Protein AF-A0A9D1HJU9-F1 (afdb_monomer_lite)

Structure (mmCIF, N/CA/C/O backbone):
data_AF-A0A9D1HJU9-F1
#
_entry.id   AF-A0A9D1HJU9-F1
#
loop_
_atom_site.group_PDB
_atom_site.id
_atom_site.type_symbol
_atom_site.label_atom_id
_atom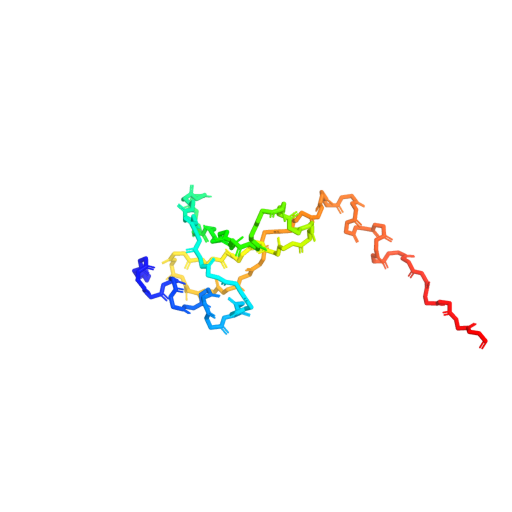_site.label_alt_id
_atom_site.label_comp_id
_atom_site.label_asym_id
_atom_site.label_entity_id
_atom_site.label_seq_id
_atom_site.pdbx_PDB_ins_code
_atom_site.Cartn_x
_atom_site.Cartn_y
_atom_site.Cartn_z
_atom_site.occupancy
_atom_site.B_iso_or_equiv
_atom_site.auth_seq_id
_atom_site.auth_comp_id
_atom_site.auth_asym_id
_atom_site.auth_atom_id
_atom_site.pdbx_PDB_model_num
ATOM 1 N N . MET A 1 1 ? -9.924 2.649 14.897 1.00 89.25 1 MET A N 1
ATOM 2 C CA . MET A 1 1 ? -9.984 3.404 13.632 1.00 89.25 1 MET A CA 1
ATOM 3 C C . MET A 1 1 ? -8.933 4.492 13.661 1.00 89.25 1 MET A C 1
ATOM 5 O O . MET A 1 1 ? -8.910 5.270 14.611 1.00 89.25 1 MET A O 1
ATOM 9 N N . ILE A 1 2 ? -8.049 4.508 12.671 1.00 96.50 2 ILE A N 1
ATOM 10 C CA . ILE A 1 2 ? -7.017 5.532 12.508 1.00 96.50 2 ILE A CA 1
ATOM 11 C C . ILE A 1 2 ? -7.498 6.618 11.542 1.00 96.50 2 ILE A C 1
ATOM 13 O O . ILE A 1 2 ? -8.448 6.426 10.789 1.00 96.50 2 ILE A O 1
ATOM 17 N N . THR A 1 3 ? -6.855 7.777 11.567 1.00 97.75 3 THR A N 1
ATOM 18 C CA . THR A 1 3 ? -7.148 8.881 10.644 1.00 97.75 3 THR A CA 1
ATOM 19 C C . THR A 1 3 ? -6.400 8.720 9.321 1.00 97.75 3 THR A C 1
ATOM 21 O O . THR A 1 3 ? -5.340 8.095 9.272 1.00 97.75 3 THR A O 1
ATOM 24 N N . VAL A 1 4 ? -6.885 9.376 8.261 1.00 96.94 4 VAL A N 1
ATOM 25 C CA . VAL A 1 4 ? -6.168 9.458 6.972 1.00 96.94 4 VAL A CA 1
ATOM 26 C C . VAL A 1 4 ? -4.762 10.037 7.149 1.00 96.94 4 VAL A C 1
ATOM 28 O O . VAL A 1 4 ? -3.831 9.584 6.496 1.00 96.94 4 VAL A O 1
ATOM 31 N N . ALA A 1 5 ? -4.570 11.005 8.052 1.00 97.81 5 ALA A N 1
ATOM 32 C CA . ALA A 1 5 ? -3.253 11.587 8.314 1.00 97.81 5 ALA A CA 1
ATOM 33 C C . ALA A 1 5 ? -2.278 10.570 8.935 1.00 97.81 5 ALA A C 1
ATOM 35 O O . ALA A 1 5 ? -1.118 10.504 8.534 1.00 97.81 5 ALA A O 1
ATOM 36 N N . GLN A 1 6 ? -2.756 9.746 9.875 1.00 98.06 6 GLN A N 1
ATOM 37 C CA . GLN A 1 6 ? -1.970 8.647 10.444 1.00 98.06 6 GLN A CA 1
ATOM 38 C C . GLN A 1 6 ? -1.658 7.585 9.386 1.00 98.06 6 GLN A C 1
ATOM 40 O O . GLN A 1 6 ? -0.513 7.162 9.277 1.00 98.06 6 GLN A O 1
ATOM 45 N N . ALA A 1 7 ? -2.641 7.210 8.565 1.00 97.81 7 ALA A N 1
ATOM 46 C CA . ALA A 1 7 ? -2.446 6.254 7.479 1.00 97.81 7 ALA A CA 1
ATOM 47 C C . ALA A 1 7 ? -1.461 6.762 6.417 1.00 97.81 7 ALA A C 1
ATOM 49 O O . ALA A 1 7 ? -0.582 6.019 5.998 1.00 97.81 7 ALA A O 1
ATOM 50 N N . LYS A 1 8 ? -1.544 8.044 6.039 1.00 97.69 8 LYS A N 1
ATOM 51 C CA . LYS A 1 8 ? -0.606 8.675 5.103 1.00 97.69 8 LYS A CA 1
ATOM 52 C C . LYS A 1 8 ? 0.824 8.628 5.633 1.00 97.69 8 LYS A C 1
ATOM 54 O O . LYS A 1 8 ? 1.743 8.374 4.864 1.00 97.69 8 LYS A O 1
ATOM 59 N N . LYS A 1 9 ? 1.006 8.849 6.940 1.00 97.81 9 LYS A N 1
ATOM 60 C CA . LYS A 1 9 ? 2.314 8.712 7.584 1.00 97.81 9 LYS A CA 1
ATOM 61 C C . LYS A 1 9 ? 2.815 7.268 7.519 1.00 97.81 9 LYS A C 1
ATOM 63 O O . LYS A 1 9 ? 3.924 7.055 7.061 1.00 97.81 9 LYS A O 1
ATOM 68 N N . LEU A 1 10 ? 1.986 6.292 7.896 1.00 98.06 10 LEU A N 1
ATOM 69 C CA . LEU A 1 10 ? 2.347 4.871 7.819 1.00 98.06 10 LEU A CA 1
ATOM 70 C C . LEU A 1 10 ? 2.728 4.449 6.393 1.00 98.06 10 LEU A C 1
ATOM 72 O O . LEU A 1 10 ? 3.707 3.733 6.207 1.00 98.06 10 LEU A O 1
ATOM 76 N N . ALA A 1 11 ? 1.990 4.925 5.387 1.00 97.12 11 ALA A N 1
ATOM 77 C CA . ALA A 1 11 ? 2.285 4.638 3.990 1.00 97.12 11 ALA A CA 1
ATOM 78 C C . ALA A 1 11 ? 3.616 5.256 3.536 1.00 97.12 11 ALA A C 1
ATOM 80 O O . ALA A 1 11 ? 4.424 4.560 2.929 1.00 97.12 11 ALA A O 1
ATOM 81 N N . ALA A 1 12 ? 3.867 6.523 3.883 1.00 96.31 12 ALA A N 1
ATOM 82 C CA . ALA A 1 12 ? 5.122 7.211 3.578 1.00 96.31 12 ALA A CA 1
ATOM 83 C C . ALA A 1 12 ? 6.333 6.611 4.315 1.00 96.31 12 ALA A C 1
ATOM 85 O O . ALA A 1 12 ? 7.422 6.565 3.755 1.00 96.31 12 ALA A O 1
ATOM 86 N N . ASP A 1 13 ? 6.145 6.128 5.547 1.00 96.62 13 ASP A N 1
ATOM 87 C CA . ASP A 1 13 ? 7.184 5.435 6.320 1.00 96.62 13 ASP A CA 1
ATOM 88 C C . ASP A 1 13 ? 7.483 4.035 5.736 1.00 96.62 13 ASP A C 1
ATOM 90 O O . ASP A 1 13 ? 8.585 3.518 5.899 1.00 96.62 13 ASP A O 1
ATOM 94 N N . THR A 1 14 ? 6.511 3.420 5.048 1.00 95.62 14 THR A N 1
ATOM 95 C CA . THR A 1 14 ? 6.642 2.085 4.433 1.00 95.62 14 THR A CA 1
ATOM 96 C C . THR A 1 14 ? 7.278 2.142 3.047 1.00 95.62 14 THR A C 1
ATOM 98 O O . THR A 1 14 ? 8.080 1.278 2.697 1.00 95.62 14 THR A O 1
ATOM 101 N N . TYR A 1 15 ? 6.924 3.150 2.251 1.00 92.81 15 TYR A N 1
ATOM 102 C CA . TYR A 1 15 ? 7.500 3.390 0.936 1.00 92.81 15 TYR A CA 1
ATOM 103 C C . TYR A 1 15 ? 7.776 4.884 0.765 1.00 92.81 15 TYR A C 1
ATOM 105 O O . TYR A 1 15 ? 6.857 5.694 0.649 1.00 92.81 15 TYR A O 1
ATOM 113 N N . SER A 1 16 ? 9.060 5.241 0.782 1.00 92.88 16 SER A N 1
ATOM 114 C CA . SER A 1 16 ? 9.521 6.632 0.843 1.00 92.88 16 SER A CA 1
ATOM 115 C C . SER A 1 16 ? 10.324 7.071 -0.383 1.00 92.88 16 SER A C 1
ATOM 117 O O . SER A 1 16 ? 10.883 8.165 -0.379 1.00 92.88 16 SER A O 1
ATOM 119 N N . GLU A 1 17 ? 10.452 6.214 -1.401 1.00 93.00 17 GLU A N 1
ATOM 120 C CA . GLU A 1 17 ? 11.250 6.512 -2.603 1.00 93.00 17 GLU A CA 1
ATOM 121 C C . GLU A 1 17 ? 10.640 7.647 -3.431 1.00 93.00 17 GLU A C 1
ATOM 123 O O . GLU A 1 17 ? 11.364 8.442 -4.029 1.00 93.00 17 GLU A O 1
ATOM 128 N N . TYR A 1 18 ? 9.312 7.749 -3.417 1.00 94.19 18 TYR A N 1
ATOM 129 C CA . TYR A 1 18 ? 8.541 8.701 -4.204 1.00 94.19 18 TYR A CA 1
ATOM 130 C C . TYR A 1 18 ? 7.470 9.378 -3.340 1.00 94.19 18 TYR A C 1
ATOM 132 O O . TYR A 1 18 ? 7.025 8.809 -2.341 1.00 94.19 18 TYR A O 1
ATOM 140 N N . PRO A 1 19 ? 7.037 10.604 -3.679 1.00 95.25 19 PRO A N 1
ATOM 141 C CA . PRO A 1 19 ? 5.962 11.275 -2.963 1.00 95.25 19 PRO A CA 1
ATOM 142 C C . PRO A 1 19 ? 4.601 10.621 -3.236 1.00 95.25 19 PRO A C 1
ATOM 144 O O . PRO A 1 19 ? 4.306 10.196 -4.350 1.00 95.25 19 PRO A O 1
ATOM 147 N N . ILE A 1 20 ? 3.732 10.603 -2.222 1.00 96.00 20 ILE A N 1
ATOM 148 C CA . ILE A 1 20 ? 2.326 10.203 -2.383 1.00 96.00 20 ILE A CA 1
ATOM 149 C C . ILE A 1 20 ? 1.602 11.258 -3.224 1.00 96.00 20 ILE A C 1
ATOM 151 O O . ILE A 1 20 ? 1.545 12.425 -2.823 1.00 96.00 20 ILE A O 1
ATOM 155 N N . VAL A 1 21 ? 0.990 10.829 -4.326 1.00 95.19 21 VAL A N 1
ATOM 156 C CA . VAL A 1 21 ? 0.232 11.692 -5.250 1.00 95.19 21 VAL A CA 1
ATOM 157 C C . VAL A 1 21 ? -1.273 11.478 -5.159 1.00 95.19 21 VAL A C 1
ATOM 159 O O . VAL A 1 21 ? -2.043 12.420 -5.330 1.00 95.19 21 VAL A O 1
ATOM 162 N N . GLU A 1 22 ? -1.703 10.266 -4.813 1.00 94.94 22 GLU A N 1
ATOM 163 C CA . GLU A 1 22 ? -3.115 9.905 -4.771 1.00 94.94 22 GLU A CA 1
ATOM 164 C C . GLU A 1 22 ? -3.418 9.033 -3.552 1.00 94.94 22 GLU A C 1
ATOM 166 O O . GLU A 1 22 ? -2.599 8.219 -3.118 1.00 94.94 22 GLU A O 1
ATOM 171 N N . ILE A 1 23 ? -4.609 9.232 -2.988 1.00 97.12 23 ILE A N 1
ATOM 172 C CA . ILE A 1 23 ? -5.154 8.423 -1.902 1.00 97.12 23 ILE A CA 1
ATOM 173 C C . ILE A 1 23 ? -6.542 7.966 -2.338 1.00 97.12 23 ILE A C 1
ATOM 175 O O . ILE A 1 23 ? -7.435 8.792 -2.524 1.00 97.12 23 ILE A O 1
ATOM 179 N N . LEU A 1 24 ? -6.724 6.658 -2.475 1.00 96.06 24 LEU A N 1
ATOM 180 C CA . LEU A 1 24 ? -7.981 6.033 -2.866 1.00 96.06 24 LEU A CA 1
ATOM 181 C C . LEU A 1 24 ? -8.634 5.383 -1.646 1.00 96.06 24 LEU A C 1
ATOM 183 O O . LEU A 1 24 ? -7.990 4.671 -0.874 1.00 96.06 24 LEU A O 1
ATOM 187 N N . ASP A 1 25 ? -9.930 5.609 -1.474 1.00 95.75 25 ASP A N 1
ATOM 188 C CA . ASP A 1 25 ? -10.743 4.854 -0.527 1.00 95.75 25 ASP A CA 1
ATOM 189 C C . ASP A 1 25 ? -11.247 3.573 -1.205 1.00 95.75 25 ASP A C 1
ATOM 191 O O . ASP A 1 25 ? -11.968 3.645 -2.199 1.00 95.75 25 ASP A O 1
ATOM 195 N N . ILE A 1 26 ? -10.855 2.409 -0.681 1.00 94.56 26 ILE A N 1
ATOM 196 C CA . ILE A 1 26 ? -11.190 1.095 -1.251 1.00 94.56 26 ILE A CA 1
ATOM 197 C C . ILE A 1 26 ? -12.002 0.228 -0.275 1.00 94.56 26 ILE A C 1
ATOM 199 O O . ILE A 1 26 ? -11.923 -0.996 -0.307 1.00 94.56 26 ILE A O 1
ATOM 203 N N . GLY A 1 27 ? -12.789 0.856 0.607 1.00 94.44 27 GLY A N 1
ATOM 204 C CA . GLY A 1 27 ? -13.652 0.155 1.562 1.00 94.44 27 GLY A CA 1
ATOM 205 C C . GLY A 1 27 ? -13.044 0.073 2.960 1.00 94.44 27 GLY A C 1
ATOM 206 O O . GLY A 1 27 ? -13.099 1.045 3.712 1.00 94.44 27 GLY A O 1
ATOM 207 N N . ASP A 1 28 ? -12.478 -1.072 3.341 1.00 95.94 28 ASP A N 1
ATOM 208 C CA . ASP A 1 28 ? -11.854 -1.285 4.661 1.00 95.94 28 ASP A CA 1
ATOM 209 C C . ASP A 1 28 ? -10.452 -0.650 4.776 1.00 95.94 28 ASP A C 1
ATOM 211 O O . ASP A 1 28 ? -9.885 -0.560 5.869 1.00 95.94 28 ASP A O 1
ATOM 215 N N . ARG A 1 29 ? -9.891 -0.184 3.653 1.00 96.62 29 ARG A N 1
ATOM 216 C CA . ARG A 1 29 ? -8.522 0.339 3.538 1.00 96.62 29 ARG A CA 1
ATOM 217 C C . ARG A 1 29 ? -8.471 1.653 2.765 1.00 96.62 29 ARG A C 1
ATOM 219 O O . ARG A 1 29 ? -9.365 1.970 1.979 1.00 96.62 29 ARG A O 1
ATOM 226 N N . TRP A 1 30 ? -7.388 2.392 2.969 1.00 97.81 30 TRP A N 1
ATOM 227 C CA . TRP A 1 30 ? -6.922 3.410 2.027 1.00 97.81 30 TRP A CA 1
ATOM 228 C C . TRP A 1 30 ? -5.756 2.860 1.217 1.00 97.81 30 TRP A C 1
ATOM 230 O O . TRP A 1 30 ? -4.883 2.210 1.788 1.00 97.81 30 TRP A O 1
ATOM 240 N N . ALA A 1 31 ? -5.739 3.131 -0.082 1.00 96.31 31 ALA A N 1
ATOM 241 C CA . ALA A 1 31 ? -4.634 2.835 -0.981 1.00 96.31 31 ALA A CA 1
ATOM 242 C C . ALA A 1 31 ? -3.889 4.131 -1.330 1.00 96.31 31 ALA A C 1
ATOM 244 O O . ALA A 1 31 ? -4.514 5.161 -1.570 1.00 96.31 31 ALA A O 1
ATOM 245 N N . PHE A 1 32 ? -2.563 4.080 -1.332 1.00 96.38 32 PHE A N 1
ATOM 246 C CA . PHE A 1 32 ? -1.669 5.213 -1.533 1.00 96.38 32 PHE A CA 1
ATOM 247 C C . PHE A 1 32 ? -0.801 4.942 -2.759 1.00 96.38 32 PHE A C 1
ATOM 249 O O . PHE A 1 32 ? -0.012 3.992 -2.760 1.00 96.38 32 PHE A O 1
ATOM 256 N N . SER A 1 33 ? -0.963 5.778 -3.783 1.00 93.62 33 SER A N 1
ATOM 257 C CA . SER A 1 33 ? -0.177 5.741 -5.018 1.00 93.62 33 SER A CA 1
ATOM 258 C C . SER A 1 33 ? 0.943 6.775 -4.950 1.00 93.62 33 SER A C 1
ATOM 260 O O . SER A 1 33 ? 0.771 7.859 -4.376 1.00 93.62 33 SER A O 1
ATOM 262 N N . PHE A 1 34 ? 2.076 6.463 -5.571 1.00 94.12 34 PHE A N 1
ATOM 263 C CA . PHE A 1 34 ? 3.279 7.285 -5.512 1.00 94.12 34 PHE A CA 1
ATOM 264 C C . PHE A 1 34 ? 3.682 7.781 -6.902 1.00 94.12 34 PHE A C 1
ATOM 266 O O . PHE A 1 34 ? 3.541 7.059 -7.887 1.00 94.12 34 PHE A O 1
ATOM 273 N N . ASP A 1 35 ? 4.165 9.019 -6.973 1.00 93.62 35 ASP A N 1
ATOM 274 C CA . ASP A 1 35 ? 4.571 9.671 -8.220 1.00 93.62 35 ASP A CA 1
ATOM 275 C C . ASP A 1 35 ? 6.057 9.446 -8.515 1.00 93.62 35 ASP A C 1
ATOM 277 O O . ASP A 1 35 ? 6.938 10.022 -7.876 1.00 93.62 35 ASP A O 1
ATOM 281 N N . SER A 1 36 ? 6.325 8.609 -9.514 1.00 91.69 36 SER A N 1
ATOM 282 C CA . SER A 1 36 ? 7.671 8.306 -10.007 1.00 91.69 36 SER A CA 1
ATOM 283 C C . SER A 1 36 ? 8.191 9.257 -11.095 1.00 91.69 36 SER A C 1
ATOM 285 O O . SER A 1 36 ? 9.268 9.014 -11.637 1.00 91.69 36 SER A O 1
ATOM 287 N N . GLY A 1 37 ? 7.444 10.310 -11.437 1.00 90.94 37 GLY A N 1
ATOM 288 C CA . GLY A 1 37 ? 7.764 11.245 -12.516 1.00 90.94 37 GLY A CA 1
ATOM 289 C C . GLY A 1 37 ? 7.121 10.898 -13.865 1.00 90.94 37 GLY A C 1
ATOM 290 O O . GLY A 1 37 ? 6.274 10.010 -13.963 1.00 90.94 37 GLY A O 1
ATOM 291 N N . ASP A 1 38 ? 7.533 11.628 -14.909 1.00 88.31 38 ASP A N 1
ATOM 292 C CA . ASP A 1 38 ? 7.041 11.502 -16.289 1.00 88.31 38 ASP A CA 1
ATOM 293 C C . ASP A 1 38 ? 8.202 11.144 -17.250 1.00 88.31 38 ASP A C 1
ATOM 295 O O . ASP A 1 38 ? 9.140 11.940 -17.384 1.00 88.31 38 ASP A O 1
ATOM 299 N N . PRO A 1 39 ? 8.188 9.965 -17.906 1.00 86.00 39 PRO A N 1
ATOM 300 C CA . PRO A 1 39 ? 7.142 8.943 -17.842 1.00 86.00 39 PRO A CA 1
ATOM 301 C C . PRO A 1 39 ? 7.146 8.175 -16.508 1.00 86.00 39 PRO A C 1
ATOM 303 O O . PRO A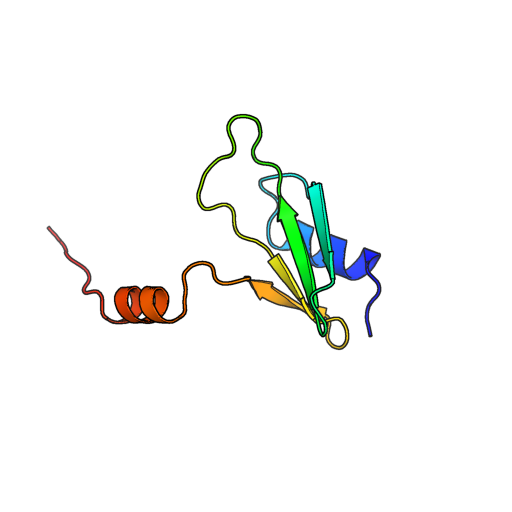 1 39 ? 8.210 8.003 -15.906 1.00 86.00 39 PRO A O 1
ATOM 306 N N . PRO A 1 40 ? 5.985 7.659 -16.062 1.00 83.50 40 PRO A N 1
ATOM 307 C CA . PRO A 1 40 ? 5.901 6.884 -14.833 1.00 83.50 40 PRO A CA 1
ATOM 308 C C . PRO A 1 40 ? 6.720 5.597 -14.940 1.00 83.50 40 PRO A C 1
ATOM 310 O O . PRO A 1 40 ? 6.689 4.896 -15.957 1.00 83.50 40 PRO A O 1
ATOM 313 N N . LEU A 1 41 ? 7.434 5.265 -13.867 1.00 84.25 41 LEU A N 1
ATOM 314 C CA . LEU A 1 41 ? 8.158 4.012 -13.758 1.00 84.25 41 LEU A CA 1
ATOM 315 C C . LEU A 1 41 ? 7.156 2.872 -13.524 1.00 84.25 41 LEU A C 1
ATOM 317 O O . LEU A 1 41 ? 6.291 2.969 -12.651 1.00 84.25 41 LEU A O 1
ATOM 321 N N . PRO A 1 42 ? 7.236 1.773 -14.288 1.00 80.38 42 PRO A N 1
ATOM 322 C CA . PRO A 1 42 ? 6.415 0.602 -14.024 1.00 80.38 42 PRO A CA 1
ATOM 323 C C . PRO A 1 42 ? 6.864 -0.091 -12.729 1.00 80.38 42 PRO A C 1
ATOM 325 O O . PRO A 1 42 ? 8.046 -0.096 -12.391 1.00 80.38 42 PRO A O 1
ATOM 328 N N . GLY A 1 43 ? 5.924 -0.734 -12.034 1.00 79.19 43 GLY A N 1
ATOM 329 C CA . GLY A 1 43 ? 6.219 -1.556 -10.852 1.00 79.19 43 GLY A CA 1
ATOM 330 C C . GLY A 1 43 ? 6.256 -0.807 -9.518 1.00 79.19 43 GLY A C 1
ATOM 331 O O . GLY A 1 43 ? 6.556 -1.428 -8.501 1.00 79.19 43 GLY A O 1
ATOM 332 N N . ILE A 1 44 ? 5.919 0.486 -9.495 1.00 86.69 44 ILE A N 1
ATOM 333 C CA . ILE A 1 44 ? 5.762 1.235 -8.243 1.00 86.69 44 ILE A CA 1
ATOM 334 C C . ILE A 1 44 ? 4.608 0.632 -7.434 1.00 86.69 44 ILE A C 1
ATOM 336 O O . ILE A 1 44 ? 3.484 0.535 -7.943 1.00 86.69 44 ILE A O 1
ATOM 340 N N . PRO A 1 45 ? 4.857 0.199 -6.187 1.00 88.44 45 PRO A N 1
ATOM 341 C CA . PRO A 1 45 ? 3.839 -0.462 -5.398 1.00 88.44 45 PRO A CA 1
ATOM 342 C C . PRO A 1 45 ? 2.794 0.545 -4.916 1.00 88.44 45 PRO A C 1
ATOM 344 O O . PRO A 1 45 ? 3.092 1.696 -4.610 1.00 88.44 45 PRO A O 1
ATOM 347 N N . THR A 1 46 ? 1.555 0.087 -4.781 1.00 92.12 46 THR A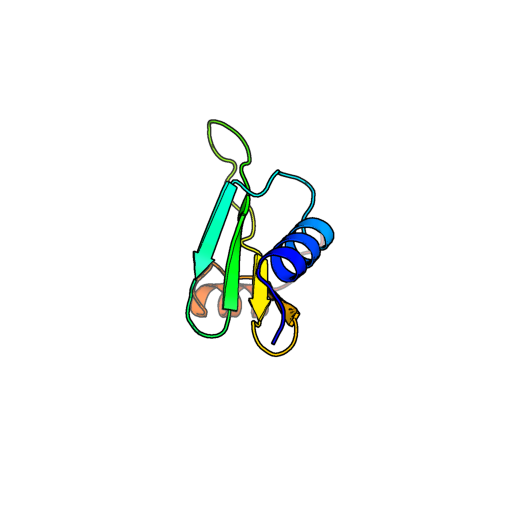 N 1
ATOM 348 C CA . THR A 1 46 ? 0.517 0.834 -4.065 1.00 92.12 46 THR A CA 1
ATOM 349 C C . THR A 1 46 ? 0.465 0.321 -2.631 1.00 92.12 46 THR A C 1
ATOM 351 O O . THR A 1 46 ? 0.196 -0.861 -2.400 1.00 92.12 46 THR A O 1
ATOM 354 N N . VAL A 1 47 ? 0.728 1.192 -1.658 1.00 95.50 47 VAL A N 1
ATOM 355 C CA . VAL A 1 47 ? 0.643 0.832 -0.234 1.00 95.50 47 VAL A CA 1
ATOM 356 C C . VAL A 1 47 ? -0.815 0.891 0.199 1.00 95.50 47 VAL A C 1
ATOM 358 O O . VAL A 1 47 ? -1.521 1.835 -0.134 1.00 95.50 47 VAL A O 1
ATOM 361 N N . THR A 1 48 ? -1.279 -0.084 0.973 1.00 96.56 48 THR A N 1
ATOM 362 C CA . THR A 1 48 ? -2.615 -0.062 1.581 1.00 96.56 48 THR A CA 1
ATOM 363 C C . THR A 1 48 ? -2.518 0.007 3.094 1.00 96.56 48 THR A C 1
ATOM 365 O O . THR A 1 48 ? -1.669 -0.661 3.675 1.00 96.56 48 THR A O 1
ATOM 368 N N . VAL A 1 49 ? -3.411 0.754 3.740 1.00 97.88 49 VAL A N 1
ATOM 369 C CA . VAL A 1 49 ? -3.501 0.821 5.204 1.00 97.88 49 VAL A CA 1
ATOM 370 C C . VAL A 1 49 ? -4.932 0.534 5.646 1.00 97.88 49 VAL A C 1
ATOM 372 O O . VAL A 1 49 ? -5.867 1.198 5.192 1.00 97.88 49 VAL A O 1
ATOM 375 N N . ASN A 1 50 ? -5.112 -0.443 6.536 1.00 97.94 50 ASN A N 1
ATOM 376 C CA . ASN A 1 50 ? -6.410 -0.776 7.122 1.00 97.94 50 ASN A CA 1
ATOM 377 C C . ASN A 1 50 ? -6.920 0.364 8.019 1.00 97.94 50 ASN A C 1
ATOM 379 O O . ASN A 1 50 ? -6.205 0.858 8.892 1.00 97.94 50 ASN A O 1
ATOM 383 N N . LYS A 1 51 ? -8.176 0.779 7.822 1.00 98.06 51 LYS A N 1
ATOM 384 C CA . LYS A 1 51 ? -8.762 1.927 8.532 1.00 98.06 51 LYS A CA 1
ATOM 385 C C . LYS A 1 51 ? -9.004 1.654 10.010 1.00 98.06 51 LYS A C 1
ATOM 387 O O . LYS A 1 51 ? -8.984 2.583 10.817 1.00 98.06 51 LYS A O 1
ATOM 392 N N . GLU A 1 52 ? -9.261 0.407 10.388 1.00 97.81 52 GLU A N 1
ATOM 393 C CA . GLU A 1 52 ? -9.554 0.029 11.766 1.00 97.81 52 GLU A CA 1
ATOM 394 C C . GLU A 1 52 ? -8.282 -0.181 12.579 1.00 97.81 52 GLU A C 1
ATOM 396 O O . GLU A 1 52 ? -8.161 0.409 13.660 1.00 97.81 52 GLU A O 1
ATOM 401 N N . THR A 1 53 ? -7.357 -0.976 12.034 1.00 97.56 53 THR A N 1
ATOM 402 C CA . THR A 1 53 ? -6.174 -1.503 12.730 1.00 97.56 53 THR A CA 1
ATOM 403 C C . THR A 1 53 ? -4.895 -0.719 12.449 1.00 97.56 53 THR A C 1
ATOM 405 O O . THR A 1 53 ? -3.975 -0.756 13.262 1.00 97.56 53 THR A O 1
ATOM 408 N N . GLY A 1 54 ? -4.821 -0.003 11.323 1.00 97.25 54 GLY A N 1
ATOM 409 C CA . GLY A 1 54 ? -3.584 0.614 10.841 1.00 97.25 54 GLY A CA 1
ATOM 410 C C . GLY A 1 54 ? -2.571 -0.379 10.269 1.00 97.25 54 GLY A C 1
ATOM 411 O O . GLY A 1 54 ? -1.434 0.006 10.013 1.00 97.25 54 GLY A O 1
ATOM 412 N N . GLU A 1 55 ? -2.964 -1.639 10.068 1.00 97.62 55 GLU A N 1
ATOM 413 C CA . GLU A 1 55 ? -2.127 -2.640 9.410 1.00 97.62 55 GLU A CA 1
ATOM 414 C C . GLU A 1 55 ? -1.760 -2.183 7.995 1.00 97.62 55 GLU A C 1
ATOM 416 O O . GLU A 1 55 ? -2.631 -1.7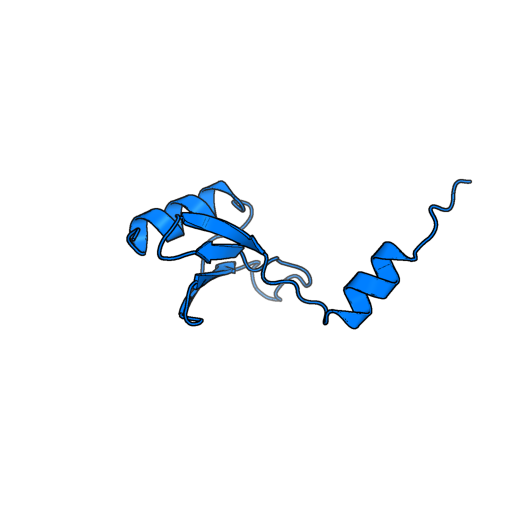81 7.215 1.00 97.62 55 GLU A O 1
ATOM 421 N N . VAL A 1 56 ? -0.465 -2.240 7.687 1.00 96.94 56 VAL A N 1
ATOM 422 C CA . VAL A 1 56 ? 0.076 -1.866 6.384 1.00 96.94 56 VAL A CA 1
ATOM 423 C C . VAL A 1 56 ? 0.241 -3.113 5.525 1.00 96.94 56 VAL A C 1
ATOM 425 O O . VAL A 1 56 ? 0.786 -4.121 5.967 1.00 96.94 56 VAL A O 1
ATOM 428 N N . GLY A 1 57 ? -0.202 -3.020 4.279 1.00 93.81 57 GLY A N 1
ATOM 429 C CA . GLY A 1 57 ? -0.011 -4.038 3.259 1.00 93.81 57 GLY A CA 1
ATOM 430 C C . GLY A 1 57 ? 0.230 -3.406 1.896 1.00 93.81 57 GLY A C 1
ATOM 431 O O . GLY A 1 57 ? 0.408 -2.195 1.773 1.00 93.81 57 GLY A O 1
ATOM 432 N N . TRP A 1 58 ? 0.177 -4.230 0.861 1.00 90.12 58 TRP A N 1
ATOM 433 C CA . TRP A 1 58 ? 0.393 -3.810 -0.517 1.00 90.12 58 TRP A CA 1
ATOM 434 C C . TRP A 1 58 ? -0.819 -4.199 -1.346 1.00 90.12 58 TRP A C 1
ATOM 436 O O . TRP A 1 58 ? -1.343 -5.307 -1.198 1.00 90.12 58 TRP A O 1
ATOM 446 N N . LEU A 1 59 ? -1.256 -3.312 -2.237 1.00 85.62 59 LEU A N 1
ATOM 447 C CA . LEU A 1 59 ? -2.192 -3.707 -3.275 1.00 85.62 59 LEU A CA 1
ATOM 448 C C . LEU A 1 59 ? -1.403 -4.545 -4.281 1.00 85.62 59 LEU A C 1
ATOM 450 O O . LEU A 1 59 ? -0.607 -4.025 -5.064 1.00 85.62 59 LEU A O 1
ATOM 454 N N . THR A 1 60 ? -1.576 -5.859 -4.208 1.00 69.31 60 THR A N 1
ATOM 455 C CA . THR A 1 60 ? -0.907 -6.792 -5.107 1.00 69.31 60 THR A CA 1
ATOM 456 C C . THR A 1 60 ? -1.475 -6.614 -6.510 1.00 69.31 60 THR A C 1
ATOM 458 O O . THR A 1 60 ? -2.591 -7.042 -6.800 1.00 69.31 60 THR A O 1
ATOM 461 N N . ILE A 1 61 ? -0.702 -5.960 -7.372 1.00 61.50 61 ILE A N 1
ATOM 462 C CA . ILE A 1 61 ? -0.831 -6.077 -8.820 1.00 61.50 61 ILE A CA 1
ATOM 463 C C . ILE A 1 61 ? 0.442 -6.801 -9.243 1.00 61.50 61 ILE A C 1
ATOM 465 O O . ILE A 1 61 ? 1.502 -6.198 -9.392 1.00 61.50 61 ILE A O 1
ATOM 469 N N . PRO A 1 62 ? 0.349 -8.127 -9.308 1.00 58.78 62 PRO A N 1
ATOM 470 C CA . PRO A 1 62 ? -0.496 -8.676 -10.355 1.00 58.78 62 PRO A CA 1
ATOM 471 C C . PRO A 1 62 ? -1.701 -9.491 -9.832 1.00 58.78 62 PRO A C 1
ATOM 473 O O . PRO A 1 62 ? -1.786 -9.722 -8.625 1.00 58.78 62 PRO A O 1
ATOM 476 N N . PRO A 1 63 ? -2.646 -9.899 -10.714 1.00 62.81 63 PRO A N 1
ATOM 477 C CA . PRO A 1 63 ? -3.747 -10.798 -10.354 1.00 62.81 63 PRO A CA 1
ATOM 478 C C . PRO A 1 63 ? -3.239 -12.003 -9.553 1.00 62.81 63 PRO A C 1
ATOM 480 O O . PRO A 1 63 ? -2.078 -12.391 -9.713 1.00 62.81 63 PRO A O 1
ATOM 483 N N . LEU A 1 64 ? -4.081 -12.592 -8.698 1.00 62.22 64 LEU A N 1
ATOM 484 C CA . LEU A 1 64 ? -3.710 -13.744 -7.859 1.00 62.22 64 LEU A CA 1
ATOM 485 C C . LEU A 1 64 ? -2.998 -14.841 -8.667 1.00 62.22 64 LEU A C 1
ATOM 487 O O . LEU A 1 64 ? -2.016 -15.412 -8.204 1.00 62.22 64 LEU A O 1
ATOM 491 N N . GLU A 1 65 ? -3.411 -15.038 -9.915 1.00 61.19 65 GLU A N 1
ATOM 492 C CA . GLU A 1 65 ? -2.823 -15.971 -10.874 1.00 61.19 65 GLU A CA 1
ATOM 493 C C . GLU A 1 65 ? -1.322 -15.722 -11.119 1.00 61.19 65 GLU A C 1
ATOM 495 O O . GLU A 1 65 ? -0.522 -16.651 -11.193 1.00 61.19 65 GLU A O 1
ATOM 500 N N . ASN A 1 66 ? -0.893 -14.464 -11.205 1.00 67.81 66 ASN A N 1
ATOM 501 C CA . ASN A 1 66 ? 0.517 -14.127 -11.405 1.00 67.81 66 ASN A CA 1
ATOM 502 C C . ASN A 1 66 ? 1.336 -14.288 -10.113 1.00 67.81 66 ASN A C 1
ATOM 504 O O . ASN A 1 66 ? 2.524 -14.606 -10.183 1.00 67.81 66 ASN A O 1
ATOM 508 N N . LEU A 1 67 ? 0.720 -14.096 -8.939 1.00 68.88 67 LEU A N 1
ATOM 509 C CA . LEU A 1 67 ? 1.356 -14.409 -7.655 1.00 68.88 67 LEU A CA 1
ATOM 510 C C . LEU A 1 67 ? 1.583 -15.923 -7.514 1.00 68.88 67 LEU A C 1
ATOM 512 O O . LEU A 1 67 ? 2.648 -16.345 -7.065 1.00 68.88 67 LEU A O 1
ATOM 516 N N . GLU A 1 68 ? 0.624 -16.745 -7.943 1.00 75.50 68 GLU A N 1
ATOM 517 C CA . GLU A 1 68 ? 0.770 -18.205 -7.979 1.00 75.50 68 GLU A CA 1
ATOM 518 C C . GLU A 1 68 ? 1.930 -18.644 -8.882 1.00 75.50 68 GLU A C 1
ATOM 520 O O . GLU A 1 68 ? 2.738 -19.482 -8.478 1.00 75.50 68 GLU A O 1
ATOM 525 N N . LEU A 1 69 ? 2.072 -18.035 -10.065 1.00 80.44 69 LEU A N 1
ATOM 526 C CA . LEU A 1 69 ? 3.191 -18.310 -10.973 1.00 80.44 69 LEU A CA 1
ATOM 527 C C . LEU A 1 69 ? 4.553 -17.970 -10.350 1.00 80.44 69 LEU A C 1
ATOM 529 O O . LEU A 1 69 ? 5.492 -18.755 -10.484 1.00 80.44 69 LEU A O 1
ATOM 533 N N . LEU A 1 70 ? 4.666 -16.834 -9.650 1.00 78.62 70 LEU A N 1
ATOM 534 C CA . LEU A 1 70 ? 5.894 -16.453 -8.940 1.00 78.62 70 LEU A CA 1
ATOM 535 C C . LEU A 1 70 ? 6.227 -17.441 -7.817 1.00 78.62 70 LEU A C 1
ATOM 537 O O . LEU A 1 70 ? 7.369 -17.886 -7.714 1.00 78.62 70 LEU A O 1
ATOM 541 N N . ASN A 1 71 ? 5.230 -17.832 -7.020 1.00 79.69 71 ASN A N 1
ATOM 542 C CA . ASN A 1 71 ? 5.404 -18.801 -5.935 1.00 79.69 71 ASN A CA 1
ATOM 543 C C . ASN A 1 71 ? 5.780 -20.206 -6.440 1.00 79.69 71 ASN A C 1
ATOM 545 O O . ASN A 1 71 ? 6.448 -20.954 -5.729 1.00 79.69 71 ASN A O 1
ATOM 549 N N . ALA A 1 72 ? 5.369 -20.569 -7.658 1.00 88.81 72 ALA A N 1
ATOM 550 C CA . ALA A 1 72 ? 5.735 -21.827 -8.311 1.00 88.81 72 ALA A CA 1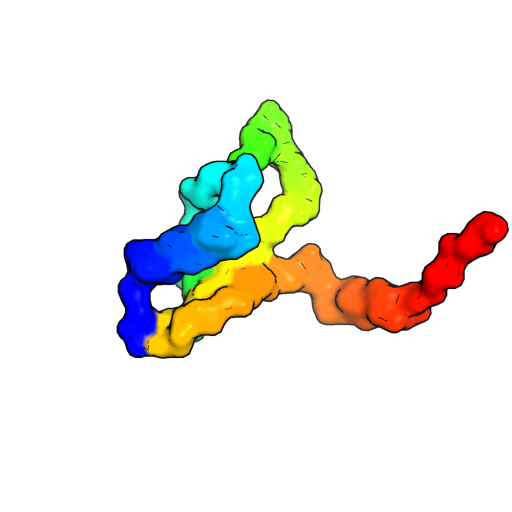
ATOM 551 C C . ALA A 1 72 ? 7.092 -21.775 -9.047 1.00 88.81 72 ALA A C 1
ATOM 553 O O . ALA A 1 72 ? 7.572 -22.805 -9.535 1.00 88.81 72 ALA A O 1
ATOM 554 N N . GLY A 1 73 ? 7.706 -20.593 -9.149 1.00 86.81 73 GLY A N 1
ATOM 555 C CA . GLY A 1 73 ? 9.003 -20.393 -9.785 1.00 86.81 73 GLY A CA 1
ATOM 556 C C . GLY A 1 73 ? 10.126 -21.164 -9.084 1.00 86.81 73 GLY A C 1
ATOM 557 O O . GLY A 1 73 ? 10.086 -21.429 -7.884 1.00 86.81 73 GLY A O 1
ATOM 558 N N . LYS A 1 74 ? 11.165 -21.530 -9.841 1.00 92.06 74 LYS A N 1
ATOM 559 C CA . LYS A 1 74 ? 12.382 -22.151 -9.300 1.00 92.06 74 LYS A CA 1
ATOM 560 C C . LYS A 1 74 ? 13.549 -21.190 -9.447 1.00 92.06 74 LYS A C 1
ATOM 562 O O . LYS A 1 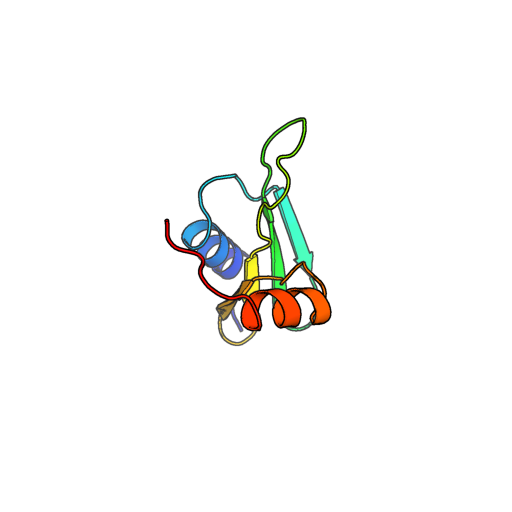74 ? 13.724 -20.593 -10.505 1.00 92.06 74 LYS A O 1
ATOM 567 N N . VAL A 1 75 ? 14.360 -21.083 -8.400 1.00 86.00 75 VAL A N 1
ATOM 568 C CA . VAL A 1 75 ? 15.632 -20.360 -8.459 1.00 86.00 75 VAL A CA 1
ATOM 569 C C . VAL A 1 75 ? 16.551 -21.080 -9.446 1.00 86.00 75 VAL A C 1
ATOM 571 O O . VAL A 1 75 ? 16.752 -22.289 -9.331 1.00 86.00 75 VAL A O 1
ATOM 574 N N . VAL A 1 76 ? 17.096 -20.340 -10.410 1.00 86.12 76 VAL A N 1
ATOM 575 C CA . VAL A 1 76 ? 18.147 -20.821 -11.312 1.00 86.12 76 VAL A CA 1
ATOM 576 C C . VAL A 1 76 ? 19.460 -20.201 -10.853 1.00 86.12 76 VAL A C 1
ATOM 578 O O . VAL A 1 76 ? 19.555 -18.982 -10.726 1.00 86.12 76 VAL A O 1
ATOM 581 N N . THR A 1 77 ? 20.451 -21.041 -10.575 1.00 81.19 77 THR A N 1
ATOM 582 C CA . THR A 1 77 ? 21.825 -20.636 -10.257 1.00 81.19 77 THR A CA 1
ATOM 583 C C . THR A 1 77 ? 22.735 -21.028 -11.417 1.00 81.19 77 THR A C 1
ATOM 585 O O . THR A 1 77 ? 22.524 -22.094 -11.999 1.00 81.19 77 THR A O 1
ATOM 588 N N . GLU A 1 78 ? 23.710 -20.177 -11.747 1.00 66.44 78 GLU A N 1
ATOM 589 C CA . GLU A 1 78 ? 24.795 -20.503 -12.692 1.00 66.44 78 GLU A CA 1
ATOM 590 C C . GLU A 1 78 ? 25.725 -21.602 -12.158 1.00 66.44 78 GLU A C 1
ATOM 592 O O . GLU A 1 78 ? 25.933 -21.660 -10.921 1.00 66.44 78 GLU A O 1
#

Foldseek 3Di:
DDDPVLLLVLQCVVPVPFDFDDWDDPDQWIWTFGAPDPVGDPPGWIWIAGPPPRDIDTPDPPDPVVVVVVVVDDDDDD

Sequence (78 aa):
MITVAQAKKLAADTYSEYPIVEILDIGDRWAFSFDSGDPPLPGIPTVTVNKETGEVGWLTIPPLENLELLNAGKVVTE

Organism: NCBI:txid2840694

pLDDT: mean 89.21, std 10.64, range [58.78, 98.06]

Radius of gyration: 14.79 Å; chains: 1; bounding box: 38×34×32 Å

Secondary structure (DSSP, 8-state):
---HHHHHHHHHHH--SS-EEEEEE-SSEEEEEE---SSPPTTPPEEEEETTT--EEEE--S-HHHHHHHHT------